Protein AF-A0A1Y1KM90-F1 (afdb_monomer_lite)

Organism: Photinus pyralis (NCBI:txid7054)

InterPro domains:
  IPR000033 LDLR class B repeat [SM00135] (20-64)
  IPR000033 LDLR class B repeat [SM00135] (67-109)
  IPR011042 Six-bladed beta-propeller, TolB-like [G3DSA:2.120.10.30] (1-110)
  IPR051221 Low-density lipoprotein receptor-related [PTHR22722] (3-107)

Foldseek 3Di:
DWDWDDDQFFIWIADPVGDIDTDGGRAHGWAEWDAQPPQRKIWTWRADQVWIFIWIFGPDPPDGDIGTLDIPPAHA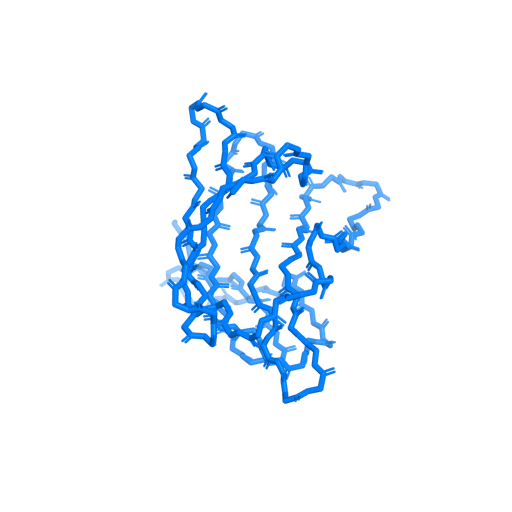FRYWDAPNVVQKIWTQRPVVRDIWMDGVNNPDID

Sequence (110 aa):
AKLILANRYYIREVDLDGHSTLVAHNLTNAVALDYEWKSQCIFWSDVTAFGSSIKRLCNNTVNSIVEDLHSATLQNPDGLAVDWIAHNLYWCDKGLDTLEVSSLDGKYRK

pLDDT: mean 93.44, std 7.72, range [54.78, 98.62]

Structure (mmCIF, N/CA/C/O backbone):
data_AF-A0A1Y1KM90-F1
#
_entry.id   AF-A0A1Y1KM90-F1
#
loop_
_atom_site.group_PDB
_atom_site.id
_atom_site.type_symbol
_atom_site.label_atom_id
_atom_site.label_alt_id
_atom_site.label_comp_id
_atom_site.label_asym_id
_atom_site.label_entity_id
_atom_site.label_seq_id
_atom_site.pdbx_PDB_ins_code
_atom_site.Cartn_x
_atom_site.Cartn_y
_atom_site.Cartn_z
_atom_site.occupancy
_atom_site.B_iso_or_equiv
_atom_site.auth_seq_id
_atom_site.auth_comp_id
_atom_site.auth_asym_id
_atom_site.auth_atom_id
_atom_site.pdbx_PDB_model_num
ATOM 1 N N . ALA A 1 1 ? 1.461 -7.063 -21.512 1.00 83.12 1 ALA A N 1
ATOM 2 C CA . ALA A 1 1 ? 0.931 -7.089 -20.131 1.00 83.12 1 ALA A CA 1
ATOM 3 C C . ALA A 1 1 ? 2.107 -7.045 -19.169 1.00 83.12 1 ALA A C 1
ATOM 5 O O . ALA A 1 1 ? 3.204 -7.401 -19.585 1.00 83.12 1 ALA A O 1
ATOM 6 N N . LYS A 1 2 ? 1.903 -6.571 -17.941 1.00 90.94 2 LYS A N 1
ATOM 7 C CA . LYS A 1 2 ? 2.971 -6.437 -16.949 1.00 90.94 2 LYS A CA 1
ATOM 8 C C . LYS A 1 2 ? 2.500 -6.956 -15.596 1.00 90.94 2 LYS A C 1
ATOM 10 O O . LYS A 1 2 ? 1.308 -6.895 -15.303 1.00 90.94 2 LYS A O 1
ATOM 15 N N . LEU A 1 3 ? 3.435 -7.466 -14.810 1.00 95.12 3 LEU A N 1
ATOM 16 C CA . LEU A 1 3 ? 3.241 -7.934 -13.445 1.00 95.12 3 LEU A CA 1
ATOM 17 C C . LEU A 1 3 ? 3.990 -6.999 -12.504 1.00 95.12 3 LEU A C 1
ATOM 19 O O . LEU A 1 3 ? 5.172 -6.744 -12.714 1.00 95.12 3 LEU A O 1
ATOM 23 N N . ILE A 1 4 ? 3.318 -6.513 -11.465 1.00 95.50 4 ILE A N 1
ATOM 24 C CA . ILE A 1 4 ? 3.953 -5.753 -10.387 1.00 95.50 4 ILE A CA 1
ATOM 25 C C . ILE A 1 4 ? 4.086 -6.685 -9.188 1.00 95.50 4 ILE A C 1
ATOM 27 O O . ILE A 1 4 ? 3.125 -7.348 -8.805 1.00 95.50 4 ILE A O 1
ATOM 31 N N . LEU A 1 5 ? 5.284 -6.759 -8.617 1.00 95.25 5 LEU A N 1
ATOM 32 C CA . LEU A 1 5 ? 5.602 -7.670 -7.525 1.00 95.25 5 LEU A CA 1
ATOM 33 C C . LEU A 1 5 ? 6.467 -6.998 -6.462 1.00 95.25 5 LEU A C 1
ATOM 35 O O . LEU A 1 5 ? 7.460 -6.329 -6.766 1.00 95.25 5 LEU A O 1
ATOM 39 N N . ALA A 1 6 ? 6.090 -7.216 -5.204 1.00 95.62 6 ALA A N 1
ATOM 40 C CA . ALA A 1 6 ? 6.898 -6.886 -4.043 1.00 95.62 6 ALA A CA 1
ATOM 41 C C . ALA A 1 6 ? 7.877 -8.028 -3.774 1.00 95.62 6 ALA A C 1
ATOM 43 O O . ALA A 1 6 ? 7.513 -9.202 -3.764 1.00 95.62 6 ALA A O 1
ATOM 44 N N . ASN A 1 7 ? 9.133 -7.673 -3.535 1.00 94.50 7 ASN A N 1
ATOM 45 C CA . ASN A 1 7 ? 10.164 -8.600 -3.104 1.00 94.50 7 ASN A CA 1
ATOM 46 C C . ASN A 1 7 ? 10.975 -7.958 -1.983 1.00 94.50 7 ASN A C 1
ATOM 48 O O . ASN A 1 7 ? 12.098 -7.506 -2.214 1.00 94.50 7 ASN A O 1
ATOM 52 N N . ARG A 1 8 ? 10.371 -7.901 -0.788 1.00 94.88 8 ARG A N 1
ATOM 53 C CA . ARG A 1 8 ? 10.930 -7.444 0.496 1.00 94.88 8 ARG A CA 1
ATOM 54 C C . ARG A 1 8 ? 11.607 -6.066 0.472 1.00 94.88 8 ARG A C 1
ATOM 56 O O . ARG A 1 8 ? 11.101 -5.126 1.065 1.00 94.88 8 ARG A O 1
ATOM 63 N N . TYR A 1 9 ? 12.733 -5.938 -0.212 1.00 96.06 9 TYR A N 1
ATOM 64 C CA . TYR A 1 9 ? 13.556 -4.734 -0.300 1.00 96.06 9 TYR A CA 1
ATOM 65 C C . TYR A 1 9 ? 13.233 -3.837 -1.505 1.00 96.06 9 TYR A C 1
ATOM 67 O O . TYR A 1 9 ? 13.744 -2.718 -1.598 1.00 96.06 9 TYR A O 1
ATOM 75 N N . TYR A 1 10 ? 12.427 -4.320 -2.455 1.00 95.12 10 TYR A N 1
ATOM 76 C CA . TYR A 1 10 ? 12.052 -3.572 -3.656 1.00 95.12 10 TYR A CA 1
ATOM 77 C C . TYR A 1 10 ? 10.690 -3.986 -4.219 1.00 95.12 10 TYR A C 1
ATOM 79 O O . TYR A 1 10 ? 10.208 -5.092 -3.977 1.00 95.12 10 TYR A O 1
ATOM 87 N N . ILE A 1 11 ? 10.112 -3.105 -5.033 1.00 95.69 11 ILE A N 1
ATOM 88 C CA . ILE A 1 11 ? 8.958 -3.376 -5.893 1.00 95.69 11 ILE A CA 1
ATOM 89 C C . ILE A 1 11 ? 9.428 -3.284 -7.341 1.00 95.69 11 ILE A C 1
ATOM 91 O O . ILE A 1 11 ? 10.125 -2.335 -7.723 1.00 95.69 11 ILE A O 1
ATOM 95 N N . ARG A 1 12 ? 9.068 -4.282 -8.144 1.00 94.56 12 ARG A N 1
ATOM 96 C CA . ARG A 1 12 ? 9.423 -4.358 -9.562 1.00 94.56 12 ARG A CA 1
ATOM 97 C C . ARG A 1 12 ? 8.200 -4.540 -10.424 1.00 94.56 12 ARG A C 1
ATOM 99 O O . ARG A 1 12 ? 7.226 -5.163 -10.017 1.00 94.56 12 ARG A O 1
ATOM 106 N N . GLU A 1 13 ? 8.324 -4.044 -11.637 1.00 94.31 13 GLU A N 1
ATOM 107 C CA . GLU A 1 13 ? 7.430 -4.356 -12.729 1.00 94.31 13 GLU A CA 1
ATOM 108 C C . GLU A 1 13 ? 8.181 -5.271 -13.703 1.00 94.31 13 GLU A C 1
ATOM 110 O O . GLU A 1 13 ? 9.354 -5.047 -13.999 1.00 94.31 13 GLU A O 1
ATOM 115 N N . VAL A 1 14 ? 7.538 -6.344 -14.149 1.00 95.56 14 VAL A N 1
ATOM 116 C CA . VAL A 1 14 ? 8.119 -7.344 -15.048 1.00 95.56 14 VAL A CA 1
ATOM 117 C C . VAL A 1 14 ? 7.151 -7.564 -16.199 1.00 95.56 14 VAL A C 1
ATOM 119 O O . VAL A 1 14 ? 5.953 -7.755 -15.978 1.00 95.56 14 VAL A O 1
ATOM 122 N N . ASP A 1 15 ? 7.634 -7.485 -17.433 1.00 94.69 15 ASP A N 1
ATOM 123 C CA . ASP A 1 15 ? 6.825 -7.850 -18.593 1.00 94.69 15 ASP A CA 1
ATOM 124 C C . ASP A 1 15 ? 6.723 -9.381 -18.740 1.00 94.69 15 ASP A C 1
ATOM 126 O O . ASP A 1 15 ? 7.371 -10.150 -18.033 1.00 94.69 15 ASP A O 1
ATOM 130 N N . LEU A 1 16 ? 5.861 -9.848 -19.643 1.00 93.25 16 LEU A N 1
ATOM 131 C CA . LEU A 1 16 ? 5.722 -11.288 -19.893 1.00 93.25 16 LEU A CA 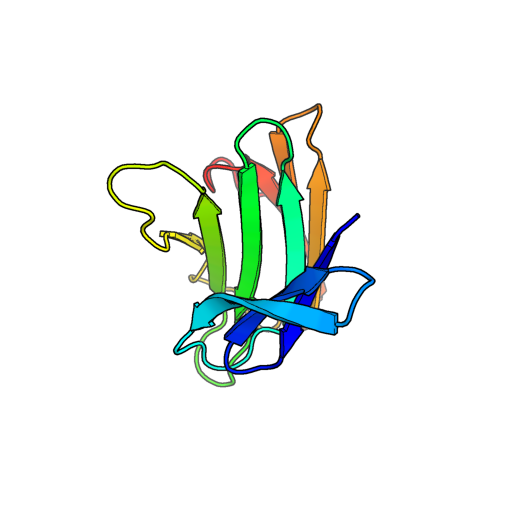1
ATOM 132 C C . LEU A 1 16 ? 6.921 -11.889 -20.649 1.00 93.25 16 LEU A C 1
ATOM 134 O O . LEU A 1 16 ? 7.024 -13.110 -20.734 1.00 93.25 16 LEU A O 1
ATOM 138 N N . ASP A 1 17 ? 7.811 -11.042 -21.166 1.00 94.94 17 ASP A N 1
ATOM 139 C CA . ASP A 1 17 ? 9.003 -11.419 -21.925 1.00 94.94 17 ASP A CA 1
ATOM 140 C C . ASP A 1 17 ? 10.247 -11.546 -21.016 1.00 94.94 17 ASP A C 1
ATOM 142 O O . ASP A 1 17 ? 11.291 -12.045 -21.439 1.00 94.94 17 ASP A O 1
ATOM 146 N N . GLY A 1 18 ? 10.127 -11.156 -19.742 1.00 90.00 18 GLY A N 1
ATOM 147 C CA . GLY A 1 18 ? 11.151 -11.272 -18.707 1.00 90.00 18 GLY A CA 1
ATOM 148 C C . GLY A 1 18 ? 11.972 -10.003 -18.457 1.00 90.00 18 GLY A C 1
ATOM 149 O O . GLY A 1 18 ? 12.867 -10.028 -17.607 1.00 90.00 18 GLY A O 1
ATOM 150 N N 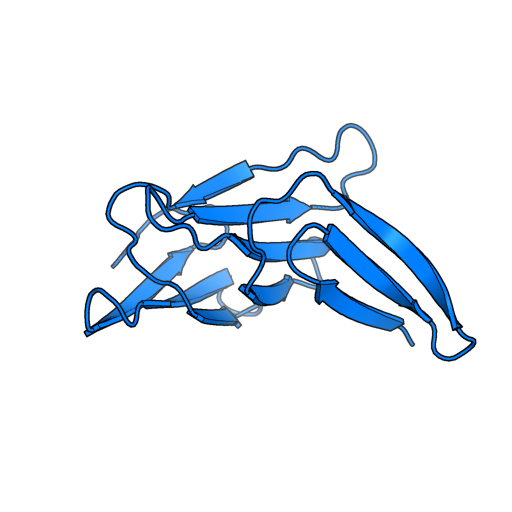. HIS A 1 19 ? 11.695 -8.882 -19.127 1.00 93.81 19 HIS A N 1
ATOM 151 C CA . HIS A 1 19 ? 12.333 -7.615 -18.783 1.00 93.81 19 HIS A CA 1
ATOM 152 C C . HIS A 1 19 ? 11.739 -7.047 -17.496 1.00 93.81 19 HIS A C 1
ATOM 154 O O . HIS A 1 19 ? 10.524 -6.940 -17.334 1.00 93.81 19 HIS A O 1
ATOM 160 N N . SER A 1 20 ? 12.618 -6.634 -16.582 1.00 93.31 20 SER A N 1
ATOM 161 C CA . SER A 1 20 ? 12.229 -6.075 -15.289 1.00 93.31 20 SER A CA 1
ATOM 162 C C . SER A 1 20 ? 12.659 -4.621 -15.143 1.00 93.31 20 SER A C 1
ATOM 164 O O . SER A 1 20 ? 13.822 -4.298 -15.394 1.00 93.31 20 SER A O 1
ATOM 166 N N . THR A 1 21 ? 11.770 -3.778 -14.632 1.00 92.62 21 THR A N 1
ATOM 167 C CA . THR A 1 21 ? 12.049 -2.399 -14.227 1.00 92.62 21 THR A CA 1
ATOM 168 C C . THR A 1 21 ? 11.874 -2.249 -12.717 1.00 92.62 21 THR A C 1
ATOM 170 O O . THR A 1 21 ? 11.022 -2.877 -12.081 1.00 92.62 21 THR A O 1
ATOM 173 N N . LEU A 1 22 ? 12.739 -1.440 -12.109 1.00 91.56 22 LEU A N 1
ATOM 174 C CA . LEU A 1 22 ? 12.684 -1.135 -10.684 1.00 91.56 22 LEU A CA 1
ATOM 175 C C . LEU A 1 22 ? 11.740 0.046 -10.464 1.00 91.56 22 LEU A C 1
ATOM 177 O O . LEU A 1 22 ? 11.956 1.107 -11.042 1.00 91.56 22 LEU A O 1
ATOM 181 N N . VAL A 1 23 ? 10.719 -0.143 -9.630 1.00 91.75 23 VAL A N 1
ATOM 182 C CA . VAL A 1 23 ? 9.693 0.877 -9.370 1.00 91.75 23 VAL A CA 1
ATOM 183 C C . VAL A 1 23 ? 9.970 1.602 -8.058 1.00 91.75 23 VAL A C 1
ATOM 185 O O . VAL A 1 23 ? 10.046 2.825 -8.019 1.00 91.75 23 VAL A O 1
ATOM 188 N N . ALA A 1 24 ? 10.181 0.838 -6.989 1.00 91.56 24 ALA A N 1
ATOM 189 C CA . ALA A 1 24 ? 10.572 1.353 -5.684 1.00 91.56 24 ALA A CA 1
ATOM 190 C C . ALA A 1 24 ? 11.684 0.473 -5.108 1.00 91.56 24 ALA A C 1
ATOM 192 O O . ALA A 1 24 ? 11.716 -0.739 -5.332 1.00 91.56 24 ALA A O 1
ATOM 193 N N . HIS A 1 25 ? 12.614 1.079 -4.379 1.00 91.94 25 HIS A N 1
ATOM 194 C CA . HIS A 1 25 ? 13.772 0.404 -3.799 1.00 91.94 25 HIS A CA 1
ATOM 195 C C . HIS A 1 25 ? 14.074 0.954 -2.409 1.00 91.94 25 HIS A C 1
ATOM 197 O O . HIS A 1 25 ? 13.473 1.941 -1.992 1.00 91.94 25 HIS A O 1
ATOM 203 N N . ASN A 1 26 ? 15.015 0.312 -1.713 1.00 91.25 26 ASN A N 1
ATOM 204 C CA . ASN A 1 26 ? 15.388 0.668 -0.344 1.00 91.25 26 ASN A CA 1
ATOM 205 C C . ASN A 1 26 ? 14.210 0.547 0.644 1.00 91.25 26 ASN A C 1
ATOM 207 O O . ASN A 1 26 ? 14.079 1.343 1.571 1.00 91.25 26 ASN A O 1
ATOM 211 N N . LEU A 1 27 ? 13.339 -0.440 0.410 1.00 93.88 27 LEU A N 1
ATOM 212 C CA . LEU A 1 27 ? 12.257 -0.804 1.323 1.00 93.88 27 LEU A CA 1
ATOM 213 C C . LEU A 1 27 ? 12.781 -1.723 2.424 1.00 93.88 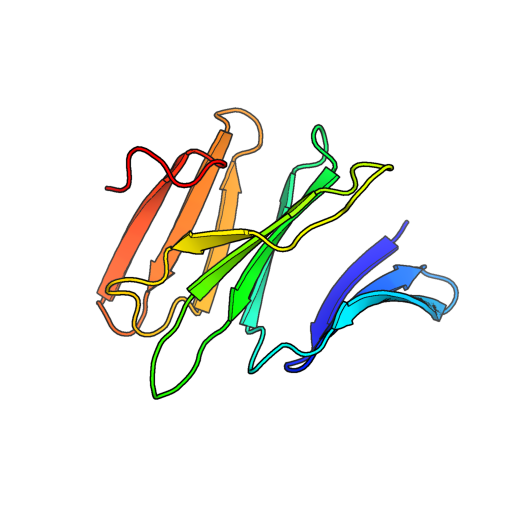27 LEU A C 1
ATOM 215 O O . LEU A 1 27 ? 13.812 -2.379 2.252 1.00 93.88 27 LEU A O 1
ATOM 219 N N . THR A 1 28 ? 12.063 -1.804 3.543 1.00 94.56 28 THR A N 1
ATOM 220 C CA . THR A 1 28 ? 12.482 -2.677 4.647 1.00 94.56 28 THR A CA 1
ATOM 221 C C . THR A 1 28 ? 11.944 -4.088 4.446 1.00 94.56 28 THR A C 1
ATOM 223 O O . THR A 1 28 ? 12.700 -5.066 4.444 1.00 94.56 28 THR A O 1
ATOM 226 N N . ASN A 1 29 ? 10.630 -4.196 4.277 1.00 96.62 29 ASN A N 1
ATOM 227 C CA . ASN A 1 29 ? 9.919 -5.446 4.091 1.00 96.62 29 ASN A CA 1
ATOM 228 C C . ASN A 1 29 ? 8.534 -5.203 3.469 1.00 96.62 29 ASN A C 1
ATOM 230 O O . ASN A 1 29 ? 7.515 -5.218 4.156 1.00 96.62 29 ASN A O 1
ATOM 234 N N . ALA A 1 30 ? 8.508 -4.998 2.154 1.00 97.38 30 ALA A N 1
ATOM 235 C CA . ALA A 1 30 ? 7.284 -4.927 1.365 1.00 97.38 30 ALA A CA 1
ATOM 236 C C . ALA A 1 30 ? 6.540 -6.276 1.378 1.00 97.38 30 ALA A C 1
ATOM 238 O O . ALA A 1 30 ? 7.118 -7.286 0.960 1.00 97.38 30 ALA A O 1
ATOM 239 N N . VAL A 1 31 ? 5.284 -6.285 1.840 1.00 96.94 31 VAL A N 1
ATOM 240 C CA . VAL A 1 31 ? 4.476 -7.510 2.022 1.00 96.94 31 VAL A CA 1
ATOM 241 C C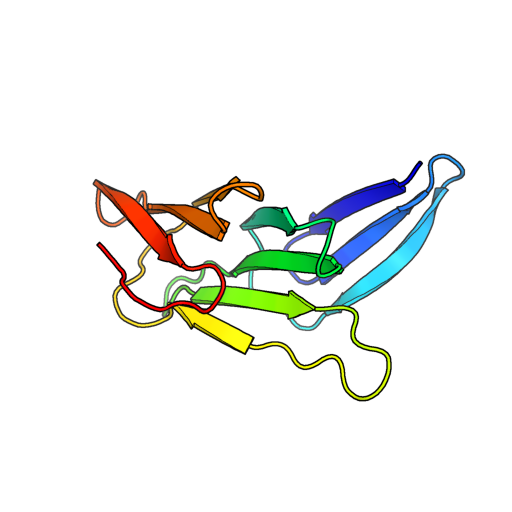 . VAL A 1 31 ? 3.296 -7.571 1.054 1.00 96.94 31 VAL A C 1
ATOM 243 O O . VAL A 1 31 ? 3.251 -8.471 0.219 1.00 96.94 31 VAL A O 1
ATOM 246 N N . ALA A 1 32 ? 2.362 -6.623 1.141 1.00 97.56 32 ALA A N 1
ATOM 247 C CA . ALA A 1 32 ? 1.198 -6.545 0.260 1.00 97.56 32 ALA A CA 1
ATOM 248 C C . ALA A 1 32 ? 1.306 -5.336 -0.673 1.00 97.56 32 ALA A C 1
ATOM 250 O O . ALA A 1 32 ? 1.944 -4.340 -0.325 1.00 97.56 32 ALA A O 1
ATOM 251 N N . LEU A 1 33 ? 0.678 -5.414 -1.848 1.00 97.69 33 LEU A N 1
ATOM 252 C CA . LEU A 1 33 ? 0.577 -4.303 -2.792 1.00 97.69 33 LEU A CA 1
ATOM 253 C C . LEU A 1 33 ? -0.731 -4.357 -3.577 1.00 97.69 33 LEU A C 1
ATOM 255 O O . LEU A 1 33 ? -1.248 -5.444 -3.826 1.00 97.69 33 LEU A O 1
ATOM 259 N N . ASP A 1 34 ? -1.203 -3.195 -4.017 1.00 98.06 34 ASP A N 1
ATOM 260 C CA . ASP A 1 34 ? -2.276 -3.069 -5.006 1.00 98.06 34 ASP A CA 1
ATOM 261 C C . ASP A 1 34 ? -2.141 -1.747 -5.792 1.00 98.06 34 ASP A C 1
ATOM 263 O O . ASP A 1 34 ? -1.262 -0.923 -5.505 1.00 98.06 34 ASP A O 1
ATOM 267 N N . TYR A 1 35 ? -2.963 -1.552 -6.824 1.00 96.00 35 TYR A N 1
ATOM 268 C CA . TYR A 1 35 ? -2.748 -0.537 -7.851 1.00 96.00 35 TYR A CA 1
ATOM 269 C C . TYR A 1 35 ? -4.009 0.238 -8.255 1.00 96.00 35 TYR A C 1
ATOM 271 O O . TYR A 1 35 ? -5.051 -0.336 -8.562 1.00 96.00 35 TYR A O 1
ATOM 279 N N . GLU A 1 36 ? -3.885 1.564 -8.368 1.00 95.75 36 GLU A N 1
ATOM 280 C CA . GLU A 1 36 ? -4.912 2.439 -8.938 1.00 95.75 36 GLU A CA 1
ATOM 281 C C . GLU A 1 36 ? -4.547 2.844 -10.374 1.00 95.75 36 GLU A C 1
ATOM 283 O O . GLU A 1 36 ? -3.646 3.649 -10.622 1.00 95.75 36 GLU A O 1
ATOM 288 N N . TRP A 1 37 ? -5.297 2.328 -11.349 1.00 92.38 37 TRP A N 1
ATOM 289 C CA . TRP A 1 37 ? -4.959 2.487 -12.766 1.00 92.38 37 TRP A CA 1
ATOM 290 C C . TRP A 1 37 ? -5.108 3.913 -13.304 1.00 92.38 37 TRP A C 1
ATOM 292 O O . TRP A 1 37 ? -4.391 4.296 -14.224 1.00 92.38 37 TRP A O 1
ATOM 302 N N . LYS A 1 38 ? -6.032 4.716 -12.771 1.00 92.75 38 LYS A N 1
ATOM 303 C CA . LYS A 1 38 ? -6.314 6.049 -13.325 1.00 92.75 38 LYS A CA 1
ATOM 304 C C . LYS A 1 38 ? -5.228 7.062 -12.966 1.00 92.75 38 LYS A C 1
ATOM 306 O O . LYS A 1 38 ? -4.815 7.850 -13.810 1.00 92.75 38 LYS A O 1
ATOM 311 N N . SER A 1 39 ? -4.788 7.036 -11.714 1.00 91.56 39 SER A N 1
ATOM 312 C CA . SER A 1 39 ? -3.730 7.890 -11.162 1.00 91.56 39 SER A CA 1
ATOM 313 C C . SER A 1 39 ? -2.333 7.284 -11.332 1.00 91.56 39 SER A C 1
ATOM 315 O O . SER A 1 39 ? -1.336 7.967 -11.101 1.00 91.56 39 SER A O 1
ATOM 317 N N . GLN A 1 40 ? -2.265 6.014 -11.752 1.00 92.75 40 GLN A N 1
ATOM 318 C CA . GLN A 1 40 ? -1.036 5.235 -11.874 1.00 92.75 40 GLN A CA 1
ATOM 319 C C . GLN A 1 40 ? -0.275 5.165 -10.538 1.00 92.75 40 GLN A C 1
ATOM 321 O O . GLN A 1 40 ? 0.952 5.292 -10.504 1.00 92.75 40 GLN A O 1
ATOM 326 N N . CYS A 1 41 ? -1.012 4.996 -9.436 1.00 94.38 41 CYS A N 1
ATOM 327 C CA . CYS A 1 41 ? -0.464 4.904 -8.086 1.00 94.38 41 CYS A CA 1
ATOM 328 C C . CYS A 1 41 ? -0.369 3.455 -7.612 1.00 94.38 41 CYS A C 1
ATOM 330 O O . CYS A 1 41 ? -1.319 2.685 -7.731 1.00 94.38 41 CYS A O 1
ATOM 332 N N . ILE A 1 42 ? 0.773 3.106 -7.028 1.00 96.06 42 ILE A N 1
ATOM 333 C CA . ILE A 1 42 ? 1.008 1.835 -6.347 1.00 96.06 42 ILE A CA 1
ATOM 334 C C . ILE A 1 42 ? 0.942 2.084 -4.850 1.00 96.06 42 ILE A C 1
ATOM 336 O O . ILE A 1 42 ? 1.555 3.028 -4.343 1.00 96.06 42 ILE A O 1
ATOM 340 N N . PHE A 1 43 ? 0.225 1.210 -4.160 1.00 97.81 43 PHE A N 1
ATOM 341 C CA . PHE A 1 43 ? 0.104 1.186 -2.714 1.00 97.81 43 PHE A CA 1
ATOM 342 C C . PHE A 1 43 ? 0.756 -0.087 -2.206 1.00 97.81 43 PHE A C 1
ATOM 344 O O . PHE A 1 43 ? 0.605 -1.139 -2.825 1.00 97.81 43 PHE A O 1
ATOM 351 N N . TRP A 1 44 ? 1.482 -0.011 -1.098 1.00 98.31 44 TRP A N 1
ATOM 352 C CA . TRP A 1 44 ? 2.064 -1.201 -0.486 1.00 98.31 44 TRP A CA 1
ATOM 353 C C . TRP A 1 44 ? 2.201 -1.054 1.021 1.00 98.31 44 TRP A C 1
ATOM 355 O O . TRP A 1 44 ? 2.261 0.060 1.548 1.00 98.31 44 TRP A O 1
ATOM 365 N N . SER A 1 45 ? 2.290 -2.191 1.704 1.00 98.06 45 SER A N 1
ATOM 366 C CA . SER A 1 45 ? 2.631 -2.255 3.117 1.00 98.06 45 SER A CA 1
ATOM 367 C C . SER A 1 45 ? 4.104 -2.594 3.287 1.00 98.06 45 SER A C 1
ATOM 369 O O . SER A 1 45 ? 4.623 -3.507 2.646 1.00 98.06 45 SER A O 1
ATOM 371 N N . ASP A 1 46 ? 4.785 -1.848 4.149 1.00 97.00 46 ASP A N 1
ATOM 372 C CA . ASP A 1 46 ? 6.144 -2.120 4.604 1.00 97.00 46 ASP A CA 1
ATOM 373 C C . ASP A 1 46 ? 6.078 -2.497 6.091 1.00 97.00 46 ASP A C 1
ATOM 375 O O . ASP A 1 46 ? 5.776 -1.653 6.941 1.00 97.00 46 ASP A O 1
ATOM 379 N N . VAL A 1 47 ? 6.265 -3.785 6.387 1.00 96.50 47 VAL A N 1
ATOM 380 C CA . VAL A 1 47 ? 5.975 -4.382 7.699 1.00 96.50 47 VAL A CA 1
ATOM 381 C C . VAL A 1 47 ? 7.262 -4.670 8.455 1.00 96.50 47 VAL A C 1
ATOM 383 O O . VAL A 1 47 ? 8.036 -5.546 8.066 1.00 96.50 47 VAL A O 1
ATOM 386 N N . THR A 1 48 ? 7.475 -4.012 9.592 1.00 93.31 48 THR A N 1
ATOM 387 C CA . THR A 1 48 ? 8.687 -4.211 10.400 1.00 93.31 48 THR A CA 1
ATOM 388 C C . THR A 1 48 ? 8.349 -4.470 11.863 1.00 93.31 48 THR A C 1
ATOM 390 O O . THR A 1 48 ? 7.275 -4.120 12.338 1.00 93.31 48 THR A O 1
ATOM 393 N N . ALA A 1 49 ? 9.293 -5.048 12.611 1.00 87.44 49 ALA A N 1
ATOM 394 C CA . ALA A 1 49 ? 9.114 -5.298 14.043 1.00 87.44 49 ALA A CA 1
ATOM 395 C C . ALA A 1 49 ? 9.025 -4.013 14.893 1.00 87.44 49 ALA A C 1
ATOM 397 O O . ALA A 1 49 ? 8.580 -4.074 16.035 1.00 87.44 49 ALA A O 1
ATOM 398 N N . PHE A 1 50 ? 9.471 -2.869 14.363 1.00 83.75 50 PHE A N 1
ATOM 399 C CA . PHE A 1 50 ? 9.596 -1.610 15.109 1.00 83.75 50 PHE A CA 1
ATOM 400 C C . PHE A 1 50 ? 8.651 -0.509 14.614 1.00 83.75 50 PHE A C 1
ATOM 402 O O . PHE A 1 50 ? 8.657 0.594 15.156 1.00 83.75 50 PHE A O 1
ATOM 409 N N . GLY A 1 51 ? 7.850 -0.796 13.591 1.00 88.00 51 GLY A N 1
ATOM 410 C CA . GLY A 1 51 ? 6.925 0.157 12.994 1.00 88.00 51 GLY A CA 1
ATOM 411 C C . GLY A 1 51 ? 6.580 -0.248 11.571 1.00 88.00 51 GLY A C 1
ATOM 412 O O . GLY A 1 51 ? 7.463 -0.364 10.719 1.00 88.00 51 GLY A O 1
ATOM 413 N N . SER A 1 52 ? 5.296 -0.475 11.329 1.00 96.69 52 SER A N 1
ATOM 414 C CA . SER A 1 52 ? 4.771 -0.799 10.008 1.00 96.69 52 SER A CA 1
ATOM 415 C C . SER A 1 52 ? 4.187 0.444 9.352 1.00 96.69 52 SER A C 1
ATOM 417 O O . SER A 1 52 ? 3.780 1.391 10.023 1.00 96.69 52 SER A O 1
ATOM 419 N N . SER A 1 53 ? 4.157 0.458 8.026 1.00 97.62 53 SER A N 1
ATOM 420 C CA . SER A 1 53 ? 3.626 1.588 7.267 1.00 97.62 53 SER A CA 1
ATOM 421 C C . SER A 1 53 ? 2.911 1.136 6.006 1.00 97.62 53 SER A C 1
ATOM 423 O O . SER A 1 53 ? 3.240 0.099 5.436 1.00 97.62 53 SER A O 1
ATOM 425 N N . ILE A 1 54 ? 1.937 1.925 5.569 1.00 98.19 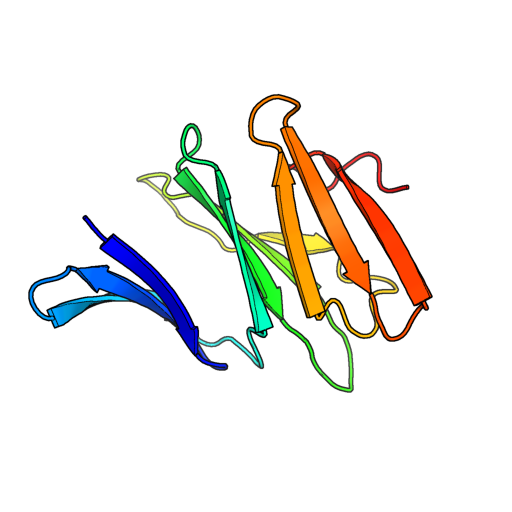54 ILE A N 1
ATOM 426 C CA . ILE A 1 54 ? 1.297 1.810 4.262 1.00 98.19 54 ILE A CA 1
ATOM 427 C C . ILE A 1 54 ? 1.680 3.055 3.474 1.00 98.19 54 ILE A C 1
ATOM 429 O O . ILE A 1 54 ? 1.483 4.182 3.938 1.00 98.19 54 ILE A O 1
ATOM 433 N N . LYS A 1 55 ? 2.252 2.841 2.294 1.00 97.25 55 LYS A N 1
ATOM 434 C CA . LYS A 1 55 ? 2.867 3.884 1.478 1.00 97.25 55 LYS A CA 1
ATOM 435 C C . LYS A 1 55 ? 2.250 3.936 0.089 1.00 97.25 55 LYS A C 1
ATOM 437 O O . LYS A 1 55 ? 1.630 2.972 -0.362 1.00 97.25 55 LYS A O 1
ATOM 442 N N . ARG A 1 56 ? 2.455 5.062 -0.591 1.00 95.94 56 ARG A N 1
ATOM 443 C CA . ARG A 1 56 ? 1.991 5.321 -1.953 1.00 95.94 56 ARG A CA 1
ATOM 444 C C . ARG A 1 56 ? 3.109 5.881 -2.819 1.00 95.94 56 ARG A C 1
ATOM 446 O O . ARG A 1 56 ? 3.897 6.709 -2.374 1.00 95.94 56 ARG A O 1
ATOM 453 N N . LEU A 1 57 ? 3.129 5.470 -4.083 1.00 94.75 57 LEU A N 1
ATOM 454 C CA . LEU A 1 57 ? 3.957 6.063 -5.129 1.00 94.75 57 LEU A CA 1
ATOM 455 C C . LEU A 1 57 ? 3.125 6.200 -6.398 1.00 94.75 57 LEU A C 1
ATOM 457 O O . LEU A 1 57 ? 2.665 5.203 -6.947 1.00 94.75 57 LEU A O 1
ATOM 461 N N . CYS A 1 58 ? 2.957 7.427 -6.874 1.00 92.25 58 CYS A N 1
ATOM 462 C CA . CYS A 1 58 ? 2.253 7.712 -8.118 1.00 92.25 58 CYS A CA 1
ATOM 463 C C . CYS A 1 58 ? 3.251 8.016 -9.225 1.00 92.25 58 CYS A C 1
ATOM 465 O O . CYS A 1 58 ? 4.187 8.790 -9.014 1.00 92.25 58 CYS A O 1
ATOM 467 N N . ASN A 1 59 ? 3.036 7.438 -10.407 1.00 79.62 59 ASN A N 1
ATOM 468 C CA . ASN A 1 59 ? 3.868 7.680 -11.582 1.00 79.62 59 ASN A CA 1
ATOM 469 C C . ASN A 1 59 ? 3.555 9.062 -12.183 1.00 79.62 59 ASN A C 1
ATOM 471 O O . ASN A 1 59 ? 2.944 9.177 -13.245 1.00 79.62 59 ASN A O 1
ATOM 475 N N . ASN A 1 60 ? 3.925 10.125 -11.464 1.00 66.69 60 ASN A N 1
ATOM 476 C CA . ASN A 1 60 ? 3.854 11.490 -11.962 1.00 66.69 60 ASN A CA 1
ATOM 477 C C . ASN A 1 60 ? 5.242 11.910 -12.463 1.00 66.69 60 ASN A C 1
ATOM 479 O O . ASN A 1 60 ? 6.239 11.824 -11.740 1.00 66.69 60 ASN A O 1
ATOM 483 N N . THR A 1 61 ? 5.296 12.367 -13.712 1.00 54.78 61 THR A N 1
ATOM 484 C CA . THR A 1 61 ? 6.494 12.491 -14.563 1.00 54.78 61 THR A CA 1
ATOM 485 C C . THR A 1 61 ? 7.552 13.493 -14.097 1.00 54.78 61 THR A C 1
ATOM 487 O O . THR A 1 61 ? 8.571 13.636 -14.764 1.00 54.78 61 THR A O 1
ATOM 490 N N . VAL A 1 62 ? 7.337 14.209 -12.989 1.00 57.81 62 VAL A N 1
ATOM 491 C CA . VAL A 1 62 ? 8.223 15.313 -12.583 1.00 57.81 62 VAL A CA 1
ATOM 492 C C . VAL A 1 62 ? 8.947 15.059 -11.264 1.00 57.81 62 VAL A C 1
ATOM 494 O O . VAL A 1 62 ? 10.073 15.512 -11.147 1.00 57.81 62 VAL A O 1
ATOM 497 N N . ASN A 1 63 ? 8.368 14.316 -10.313 1.00 59.59 63 ASN A N 1
ATOM 498 C CA . ASN A 1 63 ? 8.996 13.948 -9.033 1.00 59.59 63 ASN A CA 1
ATOM 499 C C . ASN A 1 63 ? 8.163 12.845 -8.359 1.00 59.59 63 ASN A C 1
ATOM 501 O O . ASN A 1 63 ? 7.313 13.133 -7.518 1.00 59.59 63 ASN A O 1
ATOM 505 N N . SER A 1 64 ? 8.353 11.585 -8.754 1.00 72.56 64 SER A N 1
ATOM 506 C CA . SER A 1 64 ? 7.681 10.459 -8.093 1.00 72.56 64 SER A CA 1
ATOM 507 C C . SER A 1 64 ? 8.281 10.270 -6.693 1.00 72.56 64 SER A C 1
ATOM 509 O O . SER A 1 64 ? 9.368 9.717 -6.543 1.00 72.56 64 SER A O 1
ATOM 511 N N . ILE A 1 65 ? 7.599 10.802 -5.678 1.00 86.56 65 ILE A N 1
ATOM 512 C CA . ILE A 1 65 ? 7.995 10.735 -4.267 1.00 86.56 65 ILE A CA 1
ATOM 513 C C . ILE A 1 65 ? 7.160 9.651 -3.586 1.00 86.56 65 ILE A C 1
ATOM 515 O O . ILE A 1 65 ? 5.963 9.527 -3.840 1.00 86.56 65 ILE A O 1
ATOM 519 N N . VAL A 1 66 ? 7.808 8.862 -2.729 1.00 92.25 66 VAL A N 1
ATOM 520 C CA . VAL A 1 66 ? 7.119 7.914 -1.851 1.00 92.25 66 VAL A CA 1
ATOM 521 C C . VAL A 1 66 ? 6.473 8.680 -0.704 1.00 92.25 66 VAL A C 1
ATOM 523 O O . VAL A 1 66 ? 7.158 9.394 0.028 1.00 92.25 66 VAL A O 1
ATOM 526 N N . GLU A 1 67 ? 5.170 8.505 -0.535 1.00 94.31 67 GLU A N 1
ATOM 527 C CA . GLU A 1 67 ? 4.384 9.125 0.526 1.00 94.31 67 GLU A CA 1
ATOM 528 C C . GLU A 1 67 ? 3.966 8.079 1.560 1.00 94.31 67 GLU A C 1
ATOM 530 O O . GLU A 1 67 ? 3.455 7.017 1.202 1.00 94.31 67 GLU A O 1
ATOM 535 N N . ASP A 1 68 ? 4.144 8.391 2.842 1.00 95.12 68 ASP A N 1
ATOM 536 C CA . ASP A 1 68 ? 3.624 7.576 3.941 1.00 95.12 68 ASP A CA 1
ATOM 537 C C . ASP A 1 68 ? 2.170 7.979 4.213 1.00 95.12 68 ASP A C 1
ATOM 539 O O . ASP A 1 68 ? 1.907 9.102 4.643 1.00 95.12 68 ASP A O 1
ATOM 543 N N . LEU A 1 69 ? 1.221 7.073 3.954 1.00 97.06 69 LEU A N 1
ATOM 544 C CA . LEU A 1 69 ? -0.204 7.319 4.201 1.00 97.06 69 LEU A CA 1
ATOM 545 C C . LEU A 1 69 ? -0.572 7.010 5.649 1.00 97.06 69 LEU A C 1
ATOM 547 O O . LEU A 1 69 ? -1.211 7.815 6.321 1.00 97.06 69 LEU A O 1
ATOM 551 N N . HIS A 1 70 ? -0.134 5.844 6.128 1.00 97.38 70 HIS A N 1
ATOM 552 C CA . HIS A 1 70 ? -0.364 5.372 7.490 1.00 97.38 70 HIS A CA 1
ATOM 553 C C . HIS A 1 70 ? 0.936 4.808 8.047 1.00 97.38 70 HIS A C 1
ATOM 555 O O . HIS A 1 70 ? 1.638 4.064 7.369 1.00 97.38 70 HIS A O 1
ATOM 561 N N . SER A 1 71 ? 1.263 5.153 9.285 1.00 94.12 71 SER A N 1
ATOM 562 C CA . SER A 1 71 ? 2.473 4.680 9.976 1.00 94.12 71 SER A CA 1
ATOM 563 C C . SER A 1 71 ? 2.256 4.606 11.482 1.00 94.12 71 SER A C 1
ATOM 565 O O . SER A 1 71 ? 2.702 3.677 12.149 1.00 94.12 71 SER A O 1
ATOM 567 N N . ALA A 1 72 ? 1.496 5.558 12.023 1.00 87.56 72 ALA A N 1
ATOM 568 C CA . ALA A 1 72 ? 1.005 5.476 13.384 1.00 87.56 72 ALA A CA 1
ATOM 569 C C . ALA A 1 72 ? 0.079 4.259 13.547 1.00 87.56 72 ALA A C 1
ATOM 571 O O . ALA A 1 72 ? -0.756 3.979 12.682 1.00 87.56 72 ALA A O 1
ATOM 572 N N . THR A 1 73 ? 0.248 3.579 14.683 1.00 89.50 73 THR A N 1
ATOM 573 C CA . THR A 1 73 ? -0.581 2.482 15.216 1.00 89.50 73 THR A CA 1
ATOM 574 C C . THR A 1 73 ? -0.628 1.177 14.427 1.00 89.50 73 THR A C 1
ATOM 576 O O . THR A 1 73 ? -1.050 0.186 15.011 1.00 89.50 73 THR A O 1
ATOM 579 N N . LEU A 1 74 ? -0.155 1.129 13.179 1.00 96.25 74 LEU A N 1
ATOM 580 C CA . LEU A 1 74 ? -0.066 -0.117 12.413 1.00 96.25 74 LEU A CA 1
ATOM 581 C C . LEU A 1 74 ? 0.887 -1.115 13.080 1.00 96.25 74 LEU A C 1
ATOM 583 O O . LEU A 1 74 ? 1.986 -0.753 13.506 1.00 96.25 74 LEU A O 1
ATOM 587 N N . GLN A 1 75 ? 0.475 -2.379 13.126 1.00 95.50 75 GLN A N 1
ATOM 588 C CA . GLN A 1 75 ? 1.264 -3.484 13.665 1.00 95.50 75 GLN A CA 1
ATOM 589 C C . GLN A 1 75 ? 1.735 -4.391 12.529 1.00 95.50 75 GLN A C 1
ATOM 591 O O . GLN A 1 75 ? 2.937 -4.486 12.276 1.00 95.50 75 GLN A O 1
ATOM 596 N N . ASN A 1 76 ? 0.809 -5.029 11.812 1.00 96.69 76 ASN A N 1
ATOM 597 C CA . ASN A 1 76 ? 1.122 -5.991 10.757 1.00 96.69 76 ASN A CA 1
ATOM 598 C C . ASN A 1 76 ? 0.082 -5.965 9.616 1.00 96.69 76 ASN A C 1
ATOM 600 O O . ASN A 1 76 ? -0.740 -6.881 9.524 1.00 96.69 76 ASN A O 1
ATOM 604 N N . PRO A 1 77 ? 0.104 -4.927 8.756 1.00 97.12 77 PRO A N 1
ATOM 605 C CA . PRO A 1 77 ? -0.745 -4.840 7.570 1.00 97.12 77 PRO A CA 1
ATOM 606 C C . PRO A 1 77 ? -0.287 -5.828 6.480 1.00 97.12 77 PRO A C 1
ATOM 608 O O . PRO A 1 77 ? 0.561 -5.506 5.642 1.00 97.12 77 PRO A O 1
ATOM 611 N N . ASP A 1 78 ? -0.824 -7.048 6.498 1.00 96.19 78 ASP A N 1
ATOM 612 C CA . ASP A 1 78 ? -0.408 -8.161 5.631 1.00 96.19 78 ASP A CA 1
ATOM 613 C C . ASP A 1 78 ? -1.286 -8.347 4.381 1.00 96.19 78 ASP A C 1
ATOM 615 O O . ASP A 1 78 ? -0.910 -9.091 3.472 1.00 96.19 78 ASP A O 1
ATOM 619 N N . GLY A 1 79 ? -2.402 -7.621 4.291 1.00 97.31 79 GLY A N 1
ATOM 620 C CA . GLY A 1 79 ? -3.260 -7.549 3.109 1.00 97.31 79 GLY A CA 1
ATOM 621 C C . GLY A 1 79 ? -3.661 -6.113 2.778 1.00 97.31 79 GLY A C 1
ATOM 622 O O . GLY A 1 79 ? -3.949 -5.327 3.678 1.00 97.31 79 GLY A O 1
ATOM 623 N N . LEU A 1 80 ? -3.701 -5.783 1.485 1.00 98.00 80 LEU A N 1
ATOM 624 C CA . LEU A 1 80 ? -4.122 -4.486 0.943 1.00 98.00 80 LEU A CA 1
ATOM 625 C C . LEU A 1 80 ? -5.049 -4.694 -0.256 1.00 98.00 80 LEU A C 1
ATOM 627 O O . LEU A 1 80 ? -4.831 -5.615 -1.040 1.00 98.00 80 LEU A O 1
ATOM 631 N N . ALA A 1 81 ? -6.047 -3.823 -0.403 1.00 98.44 81 ALA A N 1
ATOM 632 C CA . ALA A 1 81 ? -6.911 -3.765 -1.577 1.00 98.44 81 ALA A CA 1
ATOM 633 C C . ALA A 1 81 ? -7.327 -2.319 -1.886 1.00 98.44 81 ALA A C 1
ATOM 635 O O . ALA A 1 81 ? -7.687 -1.554 -0.986 1.00 98.44 81 ALA A O 1
ATOM 636 N N . VAL A 1 82 ? -7.302 -1.952 -3.164 1.00 98.44 82 VAL A N 1
ATOM 637 C CA . VAL A 1 82 ? -7.709 -0.636 -3.669 1.00 98.44 82 VAL A CA 1
ATOM 638 C C . VAL A 1 82 ? -9.090 -0.736 -4.315 1.00 98.44 82 VAL A C 1
ATOM 640 O O . VAL A 1 82 ? -9.284 -1.439 -5.304 1.00 98.44 82 VAL A O 1
ATOM 643 N N . ASP A 1 83 ? -10.051 0.035 -3.809 1.00 98.19 83 ASP A N 1
ATOM 644 C CA . ASP A 1 83 ? -11.292 0.331 -4.526 1.00 98.19 83 ASP A CA 1
ATOM 645 C C . ASP A 1 83 ? -11.062 1.550 -5.426 1.00 98.19 83 ASP A C 1
ATOM 647 O O . ASP A 1 83 ? -11.142 2.704 -4.992 1.00 98.19 83 ASP A O 1
ATOM 651 N N . TRP A 1 84 ? -10.764 1.293 -6.699 1.00 96.56 84 TRP A N 1
ATOM 652 C CA . TRP A 1 84 ? -10.489 2.337 -7.690 1.00 96.56 84 TRP A CA 1
ATOM 653 C C . TRP A 1 84 ? -11.744 3.074 -8.186 1.00 96.56 84 TRP A C 1
ATOM 655 O O . TRP A 1 84 ? -11.614 4.022 -8.961 1.00 96.56 84 TRP A O 1
ATOM 665 N N . ILE A 1 85 ? -12.952 2.637 -7.809 1.00 96.56 85 ILE A N 1
ATOM 666 C CA . ILE A 1 85 ? -14.207 3.309 -8.179 1.00 96.56 85 ILE A CA 1
ATOM 667 C C . ILE A 1 85 ? -14.580 4.322 -7.098 1.00 96.56 85 ILE A C 1
ATOM 669 O O . ILE A 1 85 ? -14.860 5.478 -7.413 1.00 96.56 85 ILE A O 1
ATOM 673 N N . ALA A 1 86 ? -14.579 3.899 -5.831 1.00 97.56 86 ALA A N 1
ATOM 674 C CA . ALA A 1 86 ? -14.905 4.766 -4.698 1.00 97.56 86 ALA A CA 1
ATOM 675 C C . ALA A 1 86 ? -13.697 5.548 -4.157 1.00 97.56 86 ALA A C 1
ATOM 677 O O . ALA A 1 86 ? -13.875 6.438 -3.328 1.00 97.56 86 ALA A O 1
ATOM 678 N N . HIS A 1 87 ? -12.487 5.236 -4.629 1.00 97.25 87 HIS A N 1
ATOM 679 C CA . HIS A 1 87 ? -11.224 5.803 -4.159 1.00 97.25 87 HIS A CA 1
ATOM 680 C C . HIS A 1 87 ? -10.974 5.552 -2.663 1.00 97.25 87 HIS A C 1
ATOM 682 O O . HIS A 1 87 ? -10.612 6.466 -1.910 1.00 97.25 87 HIS A O 1
ATOM 688 N N . ASN A 1 88 ? -11.087 4.283 -2.261 1.00 98.38 88 ASN A N 1
ATOM 689 C CA . ASN A 1 88 ? -10.781 3.820 -0.907 1.00 98.38 88 ASN A CA 1
ATOM 690 C C . ASN A 1 88 ? -9.631 2.805 -0.898 1.00 98.38 88 ASN A C 1
ATOM 692 O O . ASN A 1 88 ? -9.497 1.986 -1.807 1.00 98.38 88 ASN A O 1
ATOM 696 N N . LEU A 1 89 ? -8.826 2.849 0.161 1.00 98.56 89 LEU A N 1
ATOM 697 C CA . LEU A 1 89 ? -7.790 1.876 0.485 1.00 98.56 89 LEU A CA 1
ATOM 698 C C . LEU A 1 89 ? -8.248 1.052 1.684 1.00 98.56 89 LEU A C 1
ATOM 700 O O . LEU A 1 89 ? -8.537 1.623 2.735 1.00 98.56 89 LEU A O 1
ATOM 704 N N . TYR A 1 90 ? -8.273 -0.266 1.532 1.00 98.62 90 TYR A N 1
ATOM 705 C CA . TYR A 1 90 ? -8.595 -1.212 2.595 1.00 98.62 90 TYR A CA 1
ATOM 706 C C . TYR A 1 90 ? -7.358 -2.021 2.966 1.00 98.62 90 TYR A C 1
ATOM 708 O O . TYR A 1 90 ? -6.578 -2.396 2.086 1.00 98.62 90 TYR A O 1
ATOM 716 N N . TRP A 1 91 ? -7.194 -2.328 4.250 1.00 98.44 91 TRP A N 1
ATOM 717 C CA . TRP A 1 91 ? -6.150 -3.241 4.711 1.00 98.44 91 TRP A CA 1
ATOM 718 C C . TRP A 1 91 ? -6.621 -4.111 5.868 1.00 98.44 91 TRP A C 1
ATOM 720 O O . TRP A 1 91 ? -7.500 -3.732 6.643 1.00 98.44 91 TRP A O 1
ATOM 730 N N . CYS A 1 92 ? -5.990 -5.275 5.978 1.00 98.00 92 CYS A N 1
ATOM 731 C CA . CYS A 1 92 ? -6.105 -6.152 7.133 1.00 98.00 92 CYS A CA 1
ATOM 732 C C . CYS A 1 92 ? -4.839 -5.997 7.972 1.00 98.00 92 CYS A C 1
ATOM 734 O O . CYS A 1 92 ? -3.742 -6.201 7.450 1.00 98.00 92 CYS A O 1
ATOM 736 N N . ASP A 1 93 ? -4.978 -5.642 9.249 1.00 97.38 93 ASP A N 1
ATOM 737 C CA . ASP A 1 93 ? -3.865 -5.626 10.197 1.00 97.38 93 ASP A CA 1
ATOM 738 C C . ASP A 1 93 ? -3.984 -6.816 11.154 1.00 97.38 93 ASP A C 1
ATOM 740 O O . ASP A 1 93 ? -4.780 -6.823 12.096 1.00 97.38 93 ASP A O 1
ATOM 744 N N . LYS A 1 94 ? -3.154 -7.835 10.925 1.00 95.31 94 LYS A N 1
ATOM 745 C CA . LYS A 1 94 ? -3.133 -9.056 11.736 1.00 95.31 94 LYS A CA 1
ATOM 746 C C . LYS A 1 94 ? -2.697 -8.810 13.182 1.00 95.31 94 LYS A C 1
ATOM 748 O O . LYS A 1 94 ? -3.037 -9.593 14.065 1.00 95.31 94 LYS A O 1
ATOM 753 N N . GLY A 1 95 ? -1.892 -7.779 13.433 1.00 94.81 95 GLY A N 1
ATOM 754 C CA . GLY A 1 95 ? -1.415 -7.464 14.779 1.00 94.81 95 GLY A CA 1
ATOM 755 C C . GLY A 1 95 ? -2.466 -6.748 15.626 1.00 94.81 95 GLY A C 1
ATOM 756 O O . GLY A 1 95 ? -2.446 -6.882 16.848 1.00 94.81 95 GLY A O 1
ATOM 757 N N . LEU A 1 96 ? -3.383 -6.021 14.984 1.00 96.06 96 LEU A N 1
ATOM 758 C CA . LEU A 1 96 ? -4.504 -5.342 15.637 1.00 96.06 96 LEU A CA 1
ATOM 759 C C . LEU A 1 96 ? -5.817 -6.135 15.598 1.00 96.06 96 LEU A C 1
ATOM 761 O O . LEU A 1 96 ? -6.737 -5.784 16.332 1.00 96.06 96 LEU A O 1
ATOM 765 N N . ASP A 1 97 ? -5.893 -7.184 14.775 1.00 96.44 97 ASP A N 1
ATOM 766 C CA . ASP A 1 97 ? -7.124 -7.932 14.481 1.00 96.44 97 ASP A CA 1
ATOM 767 C C . ASP A 1 97 ? -8.228 -7.025 13.904 1.00 96.44 97 ASP A C 1
ATOM 769 O O . ASP A 1 97 ? -9.394 -7.068 14.300 1.00 96.44 97 ASP A O 1
ATOM 773 N N . THR A 1 98 ? -7.838 -6.147 12.974 1.00 97.06 98 THR A N 1
ATOM 774 C CA . THR A 1 98 ? -8.729 -5.157 12.358 1.00 97.06 98 THR A CA 1
ATOM 775 C C . THR A 1 98 ? -8.738 -5.252 10.837 1.00 97.06 98 THR A C 1
ATOM 777 O O . THR A 1 98 ? -7.744 -5.591 10.191 1.00 97.06 98 THR A O 1
ATOM 780 N N . LEU A 1 99 ? -9.887 -4.893 10.262 1.00 97.81 99 LEU A N 1
ATOM 781 C CA . LEU A 1 99 ? -10.009 -4.475 8.872 1.00 97.81 99 LEU A CA 1
ATOM 782 C C . LEU A 1 99 ? -10.364 -2.995 8.884 1.00 97.81 99 LEU A C 1
ATOM 784 O O . LEU A 1 99 ? -11.377 -2.606 9.464 1.00 97.81 99 LEU A O 1
ATOM 788 N N . GLU A 1 100 ? -9.523 -2.190 8.258 1.00 98.06 100 GLU A N 1
ATOM 789 C CA . GLU A 1 100 ? -9.625 -0.735 8.291 1.00 98.06 100 GLU A CA 1
ATOM 790 C C . GLU A 1 100 ? -9.719 -0.168 6.874 1.00 98.06 100 GLU A C 1
ATOM 792 O O . GLU A 1 100 ? -9.403 -0.835 5.881 1.00 98.06 100 GLU A O 1
ATOM 797 N N . VAL A 1 101 ? -10.176 1.080 6.784 1.00 98.38 101 VAL A N 1
ATOM 798 C CA . VAL A 1 101 ? -10.344 1.787 5.512 1.00 98.38 101 VAL A CA 1
ATOM 799 C C . VAL A 1 101 ? -9.913 3.240 5.619 1.00 98.38 101 VAL A C 1
ATOM 801 O O . VAL A 1 101 ? -10.142 3.891 6.634 1.00 98.38 101 VAL A O 1
ATOM 804 N N . SER A 1 102 ? -9.355 3.790 4.545 1.00 98.50 102 SER A N 1
ATOM 805 C CA . SER A 1 102 ? -9.175 5.233 4.357 1.00 98.50 102 SER A CA 1
ATOM 806 C C . SER A 1 102 ? -9.464 5.633 2.912 1.00 98.50 102 SER A C 1
ATOM 808 O O . SER A 1 102 ? -9.550 4.786 2.028 1.00 98.50 102 SER A O 1
ATOM 810 N N . SER A 1 103 ? -9.537 6.930 2.629 1.00 98.12 103 SER A N 1
ATOM 811 C CA . SER A 1 103 ? -9.405 7.419 1.252 1.00 98.12 103 SER A CA 1
ATOM 812 C C . SER A 1 103 ? -7.996 7.132 0.709 1.00 98.12 103 SER A C 1
ATOM 814 O O . SER A 1 103 ? -7.050 6.955 1.484 1.00 98.12 103 SER A O 1
ATOM 816 N N . LEU A 1 104 ? -7.827 7.111 -0.619 1.00 97.25 104 LEU A N 1
ATOM 817 C CA . LEU A 1 104 ? -6.522 6.862 -1.265 1.00 97.25 104 LEU A CA 1
ATOM 818 C C . LEU A 1 104 ? -5.442 7.910 -0.949 1.00 97.25 104 LEU A C 1
ATOM 820 O O . LEU A 1 104 ? -4.264 7.673 -1.206 1.00 97.25 104 LEU A O 1
ATOM 824 N N . ASP A 1 105 ? -5.816 9.074 -0.413 1.00 95.31 105 ASP A N 1
ATOM 825 C CA . ASP A 1 105 ? -4.898 10.101 0.096 1.00 95.31 105 ASP A CA 1
ATOM 826 C C . ASP A 1 105 ? -4.588 9.960 1.599 1.00 95.31 105 ASP A C 1
ATOM 828 O O . ASP A 1 105 ? -3.985 10.855 2.187 1.00 95.31 105 ASP A O 1
ATOM 832 N N . GLY A 1 106 ? -4.998 8.850 2.220 1.00 96.12 106 GLY A N 1
ATOM 833 C CA . GLY A 1 106 ? -4.758 8.539 3.630 1.00 96.12 106 GLY A CA 1
ATOM 834 C C . GLY A 1 106 ? -5.737 9.202 4.604 1.00 96.12 106 GLY A C 1
ATOM 835 O O . GLY A 1 106 ? -5.660 8.963 5.808 1.00 96.12 106 GLY A O 1
ATOM 836 N N . LYS A 1 107 ? -6.685 10.020 4.131 1.00 96.44 107 LYS A N 1
ATOM 837 C CA . LYS A 1 107 ? -7.654 10.685 5.015 1.00 96.44 107 LYS A CA 1
ATOM 838 C C . LYS A 1 107 ? -8.807 9.771 5.412 1.00 96.44 107 LYS A C 1
ATOM 840 O O . LYS A 1 107 ? -9.079 8.756 4.779 1.00 96.44 107 LYS A O 1
ATOM 845 N N . TYR A 1 108 ? -9.525 10.188 6.456 1.00 96.69 108 TYR A N 1
ATOM 846 C CA . TYR A 1 108 ? -10.768 9.558 6.912 1.00 96.69 108 TYR A CA 1
ATOM 847 C C . TYR A 1 108 ? -10.616 8.077 7.298 1.00 96.69 108 TYR A C 1
ATOM 849 O O . TYR A 1 108 ? -11.529 7.290 7.054 1.00 96.69 108 TYR A O 1
ATOM 857 N N . ARG A 1 109 ? -9.477 7.720 7.914 1.00 96.50 109 ARG A N 1
ATOM 858 C CA . ARG A 1 109 ? -9.235 6.382 8.472 1.00 96.50 109 ARG A CA 1
ATOM 859 C C . ARG A 1 109 ? -10.344 5.987 9.454 1.00 96.50 109 ARG A C 1
ATOM 861 O O . ARG A 1 109 ? -10.712 6.799 10.309 1.00 96.50 109 ARG A O 1
ATOM 868 N N . LYS A 1 110 ? -10.858 4.766 9.317 1.00 91.44 110 LYS A N 1
ATOM 869 C CA . LYS A 1 110 ? -11.878 4.155 10.176 1.00 91.44 110 LYS A CA 1
ATOM 870 C C . LYS A 1 110 ? -11.569 2.696 10.451 1.00 91.44 110 LYS A C 1
ATOM 872 O O . LYS A 1 110 ? -11.034 2.042 9.526 1.00 91.44 110 LYS A O 1
#

Radius of gyration: 13.59 Å; chains: 1; bounding box: 30×27×38 Å

Secondary structure (DSSP, 8-state):
-EEEEEEEEEEEEEETTS-EEEEEEEEEEEEEEEEETTTTEEEEEE--TT--EEEEEE--TT----EEEE-SS-S-EEEEEEETTTTEEEEEETTTTEEEEEETTS-S--